Protein AF-A0A1E4EXD9-F1 (afdb_monomer_lite)

Radius of gyration: 17.89 Å; chains: 1; bounding box: 55×27×46 Å

Sequence (148 aa):
MTNDGYVQELGEGEYYPAELPQVDFDHAEVDPDNPGFASLLHALRGYRAGHFDGTVIEAYVVGLSPRLDAAFQQWEQVAGQPLQEMGLGEEQIAQLQGAFSATEALLQEMDVVLGLIERGLTEPDDAALDEAEQRLANVHEEIKGALG

Structure (mmCIF, N/CA/C/O backbone):
data_AF-A0A1E4EXD9-F1
#
_entry.id   AF-A0A1E4EXD9-F1
#
loop_
_atom_site.group_PDB
_atom_site.id
_atom_site.type_symbol
_atom_site.label_atom_id
_atom_site.label_alt_id
_atom_site.label_comp_id
_atom_site.label_asym_id
_atom_site.label_entity_id
_atom_site.label_seq_id
_atom_site.pdbx_PDB_ins_code
_atom_site.Cartn_x
_atom_site.Cartn_y
_atom_site.Cartn_z
_atom_site.occupancy
_atom_site.B_iso_or_equiv
_atom_site.auth_seq_id
_atom_site.auth_comp_id
_atom_site.auth_asym_id
_atom_site.auth_atom_id
_atom_site.pdbx_PDB_model_num
ATOM 1 N N . MET A 1 1 ? -29.467 8.264 -3.580 1.00 37.81 1 MET A N 1
ATOM 2 C CA . MET A 1 1 ? -28.467 7.387 -4.220 1.00 37.81 1 MET A CA 1
ATOM 3 C C . MET A 1 1 ? -27.130 7.743 -3.605 1.00 37.81 1 MET A C 1
ATOM 5 O O . MET A 1 1 ? -26.436 8.606 -4.117 1.00 37.81 1 MET A O 1
ATOM 9 N N . THR A 1 2 ? -26.843 7.161 -2.452 1.00 38.50 2 THR A N 1
ATOM 10 C CA . THR A 1 2 ? -25.551 7.233 -1.767 1.00 38.50 2 THR A CA 1
ATOM 11 C C . THR A 1 2 ? -25.245 5.787 -1.434 1.00 38.50 2 THR A C 1
ATOM 13 O O . THR A 1 2 ? -25.954 5.170 -0.646 1.00 38.50 2 THR A O 1
ATOM 16 N N . ASN A 1 3 ? -24.335 5.213 -2.213 1.00 40.84 3 ASN A N 1
ATOM 17 C CA . ASN A 1 3 ? -23.909 3.830 -2.104 1.00 40.84 3 ASN A CA 1
ATOM 18 C C . ASN A 1 3 ? -22.631 3.875 -1.260 1.00 40.84 3 ASN A C 1
ATOM 20 O O . ASN A 1 3 ? -21.537 3.973 -1.810 1.00 40.84 3 ASN A O 1
ATOM 24 N N . ASP A 1 4 ? -22.790 3.957 0.062 1.00 43.25 4 ASP A N 1
ATOM 25 C CA . ASP A 1 4 ? -21.670 3.855 0.996 1.00 43.25 4 ASP A CA 1
ATOM 26 C C . ASP A 1 4 ? -21.213 2.394 1.002 1.00 43.25 4 ASP A C 1
ATOM 28 O O . ASP A 1 4 ? -21.981 1.478 1.299 1.00 43.25 4 ASP A O 1
ATOM 32 N N . GLY A 1 5 ? -19.977 2.179 0.558 1.00 44.38 5 GLY A N 1
ATOM 33 C CA . GLY A 1 5 ? -19.440 0.908 0.070 1.00 44.38 5 GLY A CA 1
ATOM 34 C C . GLY A 1 5 ? -19.204 -0.203 1.095 1.00 44.38 5 GLY A C 1
ATOM 35 O O . GLY A 1 5 ? -18.227 -0.924 0.945 1.00 44.38 5 GLY A O 1
ATOM 36 N N . TYR A 1 6 ? -20.071 -0.388 2.092 1.00 48.44 6 TYR A N 1
ATOM 37 C CA . TYR A 1 6 ? -19.923 -1.472 3.077 1.00 48.44 6 TYR A CA 1
ATOM 38 C C . TYR A 1 6 ? -21.203 -2.266 3.371 1.00 48.44 6 TYR A C 1
ATOM 40 O O . TYR A 1 6 ? -21.185 -3.140 4.235 1.00 48.44 6 TYR A O 1
ATOM 48 N N . VAL A 1 7 ? -22.310 -2.025 2.656 1.00 41.09 7 VAL A N 1
ATOM 49 C CA . VAL A 1 7 ? -23.560 -2.773 2.872 1.00 41.09 7 VAL A CA 1
ATOM 50 C C . VAL A 1 7 ? -24.165 -3.221 1.546 1.00 41.09 7 VAL A C 1
ATOM 52 O O . VAL A 1 7 ? -24.602 -2.408 0.735 1.00 41.09 7 VAL A O 1
ATOM 55 N N . GLN A 1 8 ? -24.221 -4.536 1.334 1.00 41.31 8 GLN A N 1
ATOM 56 C CA . GLN A 1 8 ? -24.992 -5.132 0.250 1.00 41.31 8 GLN A CA 1
ATOM 57 C C . GLN A 1 8 ? -26.431 -5.337 0.754 1.00 41.31 8 GLN A C 1
ATOM 59 O O . GLN A 1 8 ? -26.703 -6.274 1.499 1.00 41.31 8 GLN A O 1
ATOM 64 N N . GLU A 1 9 ? -27.360 -4.444 0.392 1.00 39.62 9 GLU A N 1
ATOM 65 C CA . GLU A 1 9 ? -28.796 -4.675 0.608 1.00 39.62 9 GLU A CA 1
ATOM 66 C C . GLU A 1 9 ? -29.264 -5.806 -0.322 1.00 39.62 9 GLU A C 1
ATOM 68 O O . GLU A 1 9 ? -29.604 -5.591 -1.488 1.00 39.62 9 GLU A O 1
ATOM 73 N N . LEU A 1 10 ? -29.287 -7.032 0.192 1.00 48.28 10 LEU A N 1
ATOM 74 C CA . LEU A 1 10 ? -30.077 -8.118 -0.372 1.00 48.28 10 LEU A CA 1
ATOM 75 C C . LEU A 1 10 ? -31.288 -8.288 0.547 1.00 48.28 10 LEU A C 1
ATOM 77 O O . LEU A 1 10 ? -31.125 -8.631 1.706 1.00 48.28 10 LEU A O 1
ATOM 81 N N . GLY A 1 11 ? -32.462 -7.929 0.019 1.00 45.75 11 GLY A N 1
ATOM 82 C CA . GLY A 1 11 ? -33.805 -7.949 0.617 1.00 45.75 11 GLY A CA 1
ATOM 83 C C . GLY A 1 11 ? -34.032 -8.629 1.980 1.00 45.75 11 GLY A C 1
ATOM 84 O O . GLY A 1 11 ? -33.575 -9.733 2.230 1.00 45.75 11 GLY A O 1
ATOM 85 N N . GLU A 1 12 ? -34.909 -7.997 2.771 1.00 49.34 12 GLU A N 1
ATOM 86 C CA . GLU A 1 12 ? -35.481 -8.477 4.048 1.00 49.34 12 GLU A CA 1
ATOM 87 C C . GLU A 1 12 ? -34.646 -8.270 5.326 1.00 49.34 12 GLU A C 1
ATOM 89 O O . GLU A 1 12 ? -34.730 -9.053 6.260 1.00 49.34 12 GLU A O 1
ATOM 94 N N . GLY A 1 13 ? -33.942 -7.139 5.451 1.00 47.44 13 GLY A N 1
ATOM 95 C CA . GLY A 1 13 ? -33.587 -6.585 6.772 1.00 47.44 13 GLY A CA 1
ATOM 96 C C . GLY A 1 13 ? -32.586 -7.390 7.613 1.00 47.44 13 GLY A C 1
ATOM 97 O O . GLY A 1 13 ? -32.380 -7.057 8.780 1.00 47.44 13 GLY A O 1
ATOM 98 N N . GLU A 1 14 ? -31.945 -8.405 7.037 1.00 36.59 14 GLU A N 1
ATOM 99 C CA . GLU A 1 14 ? -30.833 -9.130 7.646 1.00 36.59 14 GLU A CA 1
ATOM 100 C C . GLU A 1 14 ? -29.509 -8.571 7.113 1.00 36.59 14 GLU A C 1
ATOM 102 O O . GLU A 1 14 ? -29.098 -8.817 5.980 1.00 36.59 14 GLU A O 1
ATOM 107 N N . TYR A 1 15 ? -28.837 -7.777 7.947 1.00 43.59 15 TYR A N 1
ATOM 108 C CA . TYR A 1 15 ? -27.474 -7.324 7.695 1.00 43.59 15 TYR A CA 1
ATOM 109 C C . TYR A 1 15 ? -26.522 -8.483 7.991 1.00 43.59 15 TYR A C 1
ATOM 111 O O . TYR A 1 15 ? -26.147 -8.712 9.142 1.00 43.59 15 TYR A O 1
ATOM 119 N N . TYR A 1 16 ? -26.146 -9.238 6.963 1.00 39.38 16 TYR A N 1
ATOM 120 C CA . TYR A 1 16 ? -25.027 -10.165 7.081 1.00 39.38 16 TYR A CA 1
ATOM 121 C C . TYR A 1 16 ? -23.721 -9.366 7.050 1.00 39.38 16 TYR A C 1
ATOM 123 O O . TYR A 1 16 ? -23.592 -8.466 6.213 1.00 39.38 16 TYR A O 1
ATOM 131 N N . PRO A 1 17 ? -22.748 -9.652 7.938 1.00 44.00 17 PRO A N 1
ATOM 132 C CA . PRO A 1 17 ? -21.408 -9.116 7.758 1.00 44.00 17 PRO A CA 1
ATOM 133 C C . PRO A 1 17 ? -20.937 -9.554 6.372 1.00 44.00 17 PRO A C 1
ATOM 135 O O . PRO A 1 17 ? -20.976 -10.744 6.061 1.00 44.00 17 PRO A O 1
ATOM 138 N N . ALA A 1 18 ? -20.565 -8.594 5.523 1.00 46.72 18 ALA A N 1
ATOM 139 C CA . ALA A 1 18 ? -19.967 -8.912 4.238 1.00 46.72 18 ALA A CA 1
ATOM 140 C C . ALA A 1 18 ? -18.772 -9.831 4.509 1.00 46.72 18 ALA A C 1
ATOM 142 O O . ALA A 1 18 ? -17.886 -9.471 5.290 1.00 46.72 18 ALA A O 1
ATOM 143 N N . GLU A 1 19 ? -18.776 -11.032 3.926 1.00 46.47 19 GLU A N 1
ATOM 144 C CA . GLU A 1 19 ? -17.587 -11.874 3.950 1.00 46.47 19 GLU A CA 1
ATOM 145 C C . GLU A 1 19 ? -16.458 -11.043 3.345 1.00 46.47 19 GLU A C 1
ATOM 147 O O . GLU A 1 19 ? -16.571 -10.559 2.213 1.00 46.47 19 GLU A O 1
ATOM 152 N N . LEU A 1 20 ? -15.402 -10.807 4.130 1.00 54.06 20 LEU A N 1
ATOM 153 C CA . LEU A 1 20 ? -14.214 -10.159 3.601 1.00 54.06 20 LEU A CA 1
ATOM 154 C C . LEU A 1 20 ? -13.757 -11.004 2.408 1.00 54.06 20 LEU A C 1
ATOM 156 O O . LEU A 1 20 ? -13.654 -12.228 2.551 1.00 54.06 20 LEU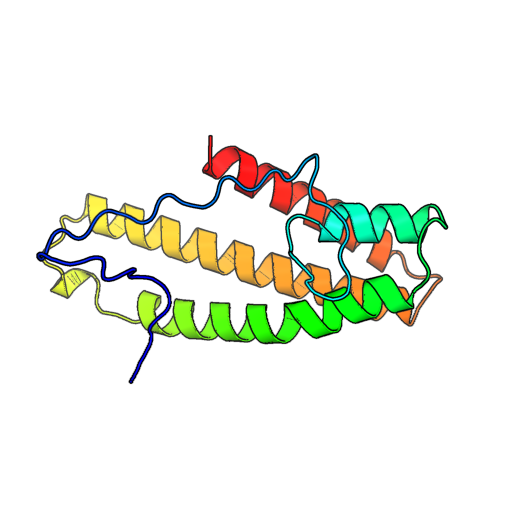 A O 1
ATOM 160 N N . PRO A 1 21 ? -13.534 -10.398 1.229 1.00 59.59 21 PRO A N 1
ATOM 161 C CA . PRO A 1 21 ? -13.081 -11.156 0.077 1.00 59.59 21 PRO A CA 1
ATOM 162 C C . PRO A 1 21 ? -11.824 -11.930 0.478 1.00 59.59 21 PRO A C 1
ATOM 164 O O . PRO A 1 21 ? -10.900 -11.356 1.054 1.00 59.59 21 PRO A O 1
ATOM 167 N N . GLN A 1 22 ? -11.797 -13.237 0.207 1.00 64.94 22 GLN A N 1
ATOM 168 C CA . GLN A 1 22 ? -10.572 -14.016 0.359 1.00 64.94 22 GLN A CA 1
ATOM 169 C C . GLN A 1 22 ? -9.578 -13.509 -0.682 1.00 64.94 22 GLN A C 1
ATOM 171 O O . GLN A 1 22 ? -9.680 -13.822 -1.868 1.00 64.94 22 GLN A O 1
ATOM 176 N N . VAL A 1 23 ? -8.661 -12.655 -0.239 1.00 74.44 23 VAL A N 1
ATOM 177 C CA . VAL A 1 23 ? -7.603 -12.109 -1.079 1.00 74.44 23 VAL A CA 1
ATOM 178 C C . VAL A 1 23 ? -6.431 -13.082 -1.044 1.00 74.44 23 VAL A C 1
ATOM 180 O O . VAL A 1 23 ? -5.746 -13.205 -0.032 1.00 74.44 23 VAL A O 1
ATOM 183 N N . ASP A 1 24 ? -6.201 -13.776 -2.155 1.00 83.81 24 ASP A N 1
ATOM 184 C CA . ASP A 1 24 ? -5.016 -14.614 -2.335 1.00 83.81 24 ASP A CA 1
ATOM 185 C C . ASP A 1 24 ? -3.823 -13.730 -2.721 1.00 83.81 24 ASP A C 1
ATOM 187 O O . ASP A 1 24 ? -3.620 -13.404 -3.890 1.00 83.81 24 ASP A O 1
ATOM 191 N N . PHE A 1 25 ? -3.043 -13.312 -1.723 1.00 84.12 25 PHE A N 1
ATOM 192 C CA . PHE A 1 25 ? -1.827 -12.521 -1.933 1.00 84.12 25 PHE A CA 1
ATOM 193 C C . PHE A 1 25 ? -0.721 -13.300 -2.655 1.00 84.12 25 PHE A C 1
ATOM 195 O O . PHE A 1 25 ? 0.148 -12.684 -3.268 1.00 84.12 25 PHE A O 1
ATOM 202 N N . ASP A 1 26 ? -0.739 -14.634 -2.626 1.00 85.31 26 ASP A N 1
ATOM 203 C CA . ASP A 1 26 ? 0.326 -15.452 -3.205 1.00 85.31 26 ASP A CA 1
ATOM 204 C C . ASP A 1 26 ? 0.105 -15.690 -4.711 1.00 85.31 26 ASP A C 1
ATOM 206 O O . ASP A 1 26 ? 1.078 -15.836 -5.453 1.00 85.31 26 ASP A O 1
ATOM 210 N N . HIS A 1 27 ? -1.151 -15.654 -5.176 1.00 85.38 27 HIS A N 1
ATOM 211 C CA . HIS A 1 27 ? -1.525 -15.868 -6.584 1.00 85.38 27 HIS A CA 1
ATOM 212 C C . HIS A 1 27 ? -2.295 -14.704 -7.226 1.00 85.38 27 HIS A C 1
ATOM 214 O O . HIS A 1 27 ? -2.904 -14.889 -8.282 1.00 85.38 27 HIS A O 1
ATOM 220 N N . ALA A 1 28 ? -2.288 -13.513 -6.621 1.00 88.06 28 ALA A N 1
ATOM 221 C CA . ALA A 1 28 ? -2.953 -12.346 -7.193 1.00 88.06 28 ALA A CA 1
ATOM 222 C C . ALA A 1 28 ? -2.409 -12.028 -8.601 1.00 88.06 28 ALA A C 1
ATOM 224 O O . ALA A 1 28 ? -1.232 -11.704 -8.771 1.00 88.06 28 ALA A O 1
ATOM 225 N N . GLU A 1 29 ? -3.282 -12.109 -9.607 1.00 91.19 29 GLU A N 1
ATOM 226 C CA . GLU A 1 29 ? -2.939 -11.836 -11.003 1.00 91.19 29 GLU A CA 1
ATOM 227 C C . GLU A 1 29 ? -2.573 -10.360 -11.204 1.00 91.19 29 GLU A C 1
ATOM 229 O O . GLU A 1 29 ? -3.194 -9.465 -10.629 1.00 91.19 29 GLU A O 1
ATOM 234 N N . VAL A 1 30 ? -1.546 -10.108 -12.021 1.00 93.94 30 VAL A N 1
ATOM 235 C CA . VAL A 1 30 ? -1.137 -8.748 -12.384 1.00 93.94 30 VAL A CA 1
ATOM 236 C C . VAL A 1 30 ? -2.063 -8.227 -13.477 1.00 93.94 30 VAL A C 1
ATOM 238 O O . VAL A 1 30 ? -1.991 -8.685 -14.616 1.00 93.94 30 VAL A O 1
ATOM 241 N N . ASP A 1 31 ? -2.896 -7.250 -13.128 1.00 94.25 31 ASP A N 1
ATOM 242 C CA . ASP A 1 31 ? -3.847 -6.596 -14.027 1.00 94.25 31 ASP A CA 1
ATOM 243 C C . ASP A 1 31 ? -3.672 -5.064 -13.948 1.00 94.25 31 ASP A C 1
ATOM 245 O O . ASP A 1 31 ? -4.156 -4.431 -13.004 1.00 94.25 31 ASP A O 1
ATOM 249 N N . PRO A 1 32 ? -2.971 -4.444 -14.918 1.00 92.12 32 PRO A N 1
ATOM 250 C CA . PRO A 1 32 ? -2.776 -2.994 -14.961 1.00 92.12 32 PRO A CA 1
ATOM 251 C C . PRO A 1 32 ? -4.076 -2.199 -15.155 1.00 92.12 32 PRO A C 1
ATOM 253 O O . PRO A 1 32 ? -4.128 -1.031 -14.771 1.00 92.12 32 PRO A O 1
ATOM 256 N N . ASP A 1 33 ? -5.119 -2.805 -15.736 1.00 92.94 33 ASP A N 1
ATOM 257 C CA . ASP A 1 33 ? -6.419 -2.155 -15.944 1.00 92.94 33 ASP A CA 1
ATOM 258 C C . ASP A 1 33 ? -7.277 -2.192 -14.666 1.00 92.94 33 ASP A C 1
ATOM 260 O O . ASP A 1 33 ? -8.189 -1.376 -14.485 1.00 92.94 33 ASP A O 1
ATOM 264 N N . ASN A 1 34 ? -6.964 -3.106 -13.744 1.00 90.94 34 ASN A N 1
ATOM 265 C CA . ASN A 1 34 ? -7.583 -3.197 -12.428 1.00 90.94 34 ASN A CA 1
ATOM 266 C C . ASN A 1 34 ? -6.546 -3.429 -11.312 1.00 90.94 34 ASN A C 1
ATOM 268 O O . ASN A 1 34 ? -6.522 -4.492 -10.682 1.00 90.94 34 ASN A O 1
ATOM 272 N N . PRO A 1 35 ? -5.715 -2.420 -11.004 1.00 91.81 35 PRO A N 1
ATOM 273 C CA . PRO A 1 35 ? -4.620 -2.595 -10.068 1.00 91.81 35 PRO A CA 1
ATOM 274 C C . PRO A 1 35 ? -5.134 -2.800 -8.642 1.00 91.81 35 PRO A C 1
ATOM 276 O O . PRO A 1 35 ? -6.002 -2.073 -8.146 1.00 91.81 35 PRO A O 1
ATOM 279 N N . GLY A 1 36 ? -4.569 -3.797 -7.964 1.00 91.50 36 GLY A N 1
ATOM 280 C CA . GLY A 1 36 ? -4.882 -4.132 -6.577 1.00 91.50 36 GLY A CA 1
ATOM 281 C C . GLY A 1 36 ? -3.622 -4.312 -5.736 1.00 91.50 36 GLY A C 1
ATOM 282 O O . GLY A 1 36 ? -2.645 -4.898 -6.207 1.00 91.50 36 GLY A O 1
ATOM 283 N N . PHE A 1 37 ? -3.664 -3.885 -4.469 1.00 90.25 37 PHE A N 1
ATOM 284 C CA . PHE A 1 37 ? -2.540 -4.023 -3.527 1.00 90.25 37 PHE A CA 1
ATOM 285 C C . PHE A 1 37 ? -2.034 -5.465 -3.384 1.00 90.25 37 PHE A C 1
ATOM 287 O O . PHE A 1 37 ? -0.834 -5.669 -3.221 1.00 90.25 37 PHE A O 1
ATOM 294 N N . ALA A 1 38 ? -2.916 -6.461 -3.508 1.00 90.94 38 ALA A N 1
ATOM 295 C CA . ALA A 1 38 ? -2.539 -7.875 -3.474 1.00 90.94 38 ALA A CA 1
ATOM 296 C C . ALA A 1 38 ? -1.620 -8.278 -4.638 1.00 90.94 38 ALA A C 1
ATOM 298 O O . ALA A 1 38 ? -0.652 -9.006 -4.456 1.00 90.94 38 ALA A O 1
ATOM 299 N N . SER A 1 39 ? -1.887 -7.751 -5.832 1.00 94.44 39 SER A N 1
ATOM 300 C CA . SER A 1 39 ? -1.094 -8.015 -7.040 1.00 94.44 39 SER A CA 1
ATOM 301 C C . SER A 1 39 ? 0.121 -7.095 -7.204 1.00 94.44 39 SER A C 1
ATOM 303 O O . SER A 1 39 ? 1.019 -7.405 -7.983 1.00 94.44 39 SER A O 1
ATOM 305 N N . LEU A 1 40 ? 0.191 -5.983 -6.459 1.00 95.50 40 LEU A N 1
ATOM 306 C CA . LEU A 1 40 ? 1.252 -4.977 -6.600 1.00 95.50 40 LEU A CA 1
ATOM 307 C C . LEU A 1 40 ? 2.653 -5.561 -6.357 1.00 95.50 40 LEU A C 1
ATOM 309 O O . LEU A 1 40 ? 3.593 -5.206 -7.063 1.00 95.50 40 LEU A O 1
ATOM 313 N N . LEU A 1 41 ? 2.796 -6.490 -5.406 1.00 95.44 41 LEU A N 1
ATOM 314 C CA . LEU A 1 41 ? 4.087 -7.126 -5.120 1.00 95.44 41 LEU A CA 1
ATOM 315 C C . LEU A 1 41 ? 4.562 -7.990 -6.292 1.00 95.44 41 LEU A C 1
ATOM 317 O O . LEU A 1 41 ? 5.743 -7.970 -6.642 1.00 95.44 41 LEU A O 1
ATOM 321 N N . HIS A 1 42 ? 3.639 -8.715 -6.926 1.00 95.25 42 HIS A N 1
ATOM 322 C CA . HIS A 1 42 ? 3.926 -9.512 -8.119 1.00 95.25 42 HIS A CA 1
ATOM 323 C C . HIS A 1 42 ? 4.262 -8.627 -9.313 1.00 95.25 42 HIS A C 1
ATOM 325 O O . HIS A 1 42 ? 5.220 -8.915 -10.029 1.00 95.25 42 HIS A O 1
ATOM 331 N N . ALA A 1 43 ? 3.534 -7.520 -9.488 1.00 95.56 43 ALA A N 1
ATOM 332 C CA . ALA A 1 43 ? 3.824 -6.530 -10.517 1.00 95.56 43 ALA A CA 1
ATOM 333 C C . ALA A 1 43 ? 5.241 -5.965 -10.335 1.00 95.56 43 ALA A C 1
ATOM 335 O O . ALA A 1 43 ? 6.054 -6.041 -11.257 1.00 95.56 43 ALA A O 1
ATOM 336 N N . LEU A 1 44 ? 5.577 -5.494 -9.129 1.00 95.00 44 LEU A N 1
ATOM 337 C CA . LEU A 1 44 ? 6.886 -4.923 -8.809 1.00 95.00 44 LEU A CA 1
ATOM 338 C C . LEU A 1 44 ? 8.022 -5.927 -9.046 1.00 95.00 44 LEU A C 1
ATOM 340 O O . LEU A 1 44 ? 8.978 -5.621 -9.757 1.00 95.00 44 LEU A O 1
ATOM 344 N N . ARG A 1 45 ? 7.898 -7.156 -8.533 1.00 95.12 45 ARG A N 1
ATOM 345 C CA . ARG A 1 45 ? 8.880 -8.227 -8.775 1.00 95.12 45 ARG A CA 1
ATOM 346 C C . ARG A 1 45 ? 9.015 -8.567 -10.255 1.00 95.12 45 ARG A C 1
ATOM 348 O O . ARG A 1 45 ? 10.128 -8.755 -10.743 1.00 95.12 45 ARG A O 1
ATOM 355 N N . GLY A 1 46 ? 7.898 -8.620 -10.977 1.00 94.69 46 GLY A N 1
ATOM 356 C CA . GLY A 1 46 ? 7.878 -8.876 -12.412 1.00 94.69 46 GLY A CA 1
ATOM 357 C C . GLY A 1 46 ? 8.580 -7.781 -13.213 1.00 94.69 46 GLY A C 1
ATOM 358 O O . GLY A 1 46 ? 9.388 -8.095 -14.084 1.00 94.69 46 GLY A O 1
ATOM 359 N N . TYR A 1 47 ? 8.356 -6.508 -12.880 1.00 94.06 47 TYR A N 1
ATOM 360 C CA . TYR A 1 47 ? 9.075 -5.381 -13.478 1.00 94.06 47 TYR A CA 1
ATOM 361 C C . TYR A 1 47 ? 10.585 -5.497 -13.249 1.00 94.06 47 TYR A C 1
ATOM 363 O O . TYR A 1 47 ? 11.372 -5.446 -14.194 1.00 94.06 47 TYR A O 1
ATOM 371 N N . ARG A 1 48 ? 10.999 -5.769 -12.009 1.00 91.12 48 ARG A N 1
ATOM 372 C CA . ARG A 1 48 ? 12.416 -5.923 -11.653 1.00 91.12 48 ARG A CA 1
ATOM 373 C C . ARG A 1 48 ? 13.095 -7.112 -12.332 1.00 91.12 48 ARG A C 1
ATOM 375 O O . ARG A 1 48 ? 14.278 -7.042 -12.657 1.00 91.12 48 ARG A O 1
ATOM 382 N N . ALA A 1 49 ? 12.355 -8.191 -12.567 1.00 93.94 49 ALA A N 1
ATOM 383 C CA . ALA A 1 49 ? 12.821 -9.353 -13.317 1.00 93.94 49 ALA A CA 1
ATOM 384 C C . ALA A 1 49 ? 12.803 -9.144 -14.848 1.00 93.94 49 ALA A C 1
ATOM 386 O O . ALA A 1 49 ? 13.238 -10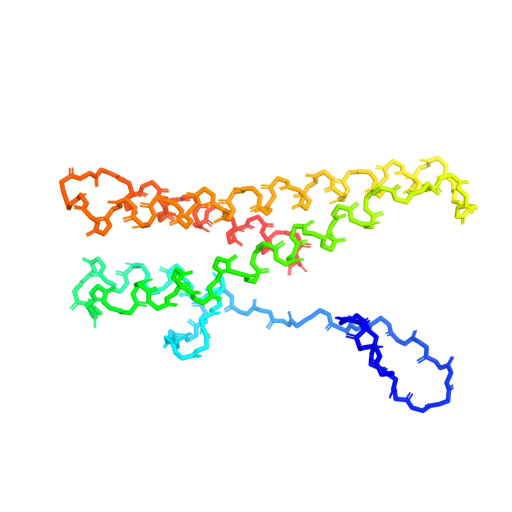.025 -15.591 1.00 93.94 49 ALA A O 1
ATOM 387 N N . GLY A 1 50 ? 12.314 -7.995 -15.333 1.00 93.25 50 GLY A N 1
ATOM 388 C CA . GLY A 1 50 ? 12.194 -7.680 -16.758 1.00 93.25 50 GLY A CA 1
ATOM 389 C C . GLY A 1 50 ? 11.026 -8.382 -17.459 1.00 93.25 50 GLY A C 1
ATOM 390 O O . GLY A 1 50 ? 11.036 -8.511 -18.682 1.00 93.25 50 GLY A O 1
ATOM 391 N N . HIS A 1 51 ? 10.039 -8.870 -16.704 1.00 94.75 51 HIS A N 1
ATOM 392 C CA . HIS A 1 51 ? 8.808 -9.464 -17.236 1.00 94.75 51 HIS A CA 1
ATOM 393 C C . HIS A 1 51 ? 7.758 -8.416 -17.613 1.00 94.75 51 HIS A C 1
ATOM 395 O O . HIS A 1 51 ? 6.949 -8.665 -18.505 1.00 94.75 51 HIS A O 1
ATOM 401 N N . PHE A 1 52 ? 7.801 -7.251 -16.966 1.00 92.88 52 PHE A N 1
ATOM 402 C CA . PHE A 1 52 ? 6.942 -6.104 -17.247 1.00 92.88 52 PHE A CA 1
ATOM 403 C C . PHE A 1 52 ? 7.791 -4.868 -17.526 1.00 92.88 52 PHE A C 1
ATOM 405 O O . PHE A 1 52 ? 8.926 -4.771 -17.058 1.00 92.88 52 PHE A O 1
ATOM 412 N N . ASP A 1 53 ? 7.243 -3.924 -18.285 1.00 92.19 53 ASP A N 1
ATOM 413 C CA . ASP A 1 53 ? 7.845 -2.602 -18.436 1.00 92.19 53 ASP A CA 1
ATOM 414 C C . ASP A 1 53 ? 7.365 -1.643 -17.331 1.00 92.19 53 ASP A C 1
ATOM 416 O O . ASP A 1 53 ? 6.505 -1.979 -16.512 1.00 92.19 53 ASP A O 1
ATOM 420 N N . GLY A 1 54 ? 7.947 -0.442 -17.293 1.00 90.69 54 GLY A N 1
ATOM 421 C CA . GLY A 1 54 ? 7.596 0.570 -16.296 1.00 90.69 54 GLY A CA 1
ATOM 422 C C . GLY A 1 54 ? 6.137 1.025 -16.374 1.00 90.69 54 GLY A C 1
ATOM 423 O O . GLY A 1 54 ? 5.576 1.394 -15.348 1.00 90.69 54 GLY A O 1
ATOM 424 N N . THR A 1 55 ? 5.484 0.918 -17.539 1.00 95.12 55 THR A N 1
ATOM 425 C CA . THR A 1 55 ? 4.098 1.385 -17.722 1.00 95.12 55 THR A CA 1
ATOM 426 C C . THR A 1 55 ? 3.100 0.551 -16.926 1.00 95.12 55 THR A C 1
ATOM 428 O O . THR A 1 55 ? 2.095 1.078 -16.454 1.00 95.12 55 THR A O 1
ATOM 431 N N . VAL A 1 56 ? 3.407 -0.732 -16.697 1.00 95.69 56 VAL A N 1
ATOM 432 C CA . VAL A 1 56 ? 2.629 -1.586 -15.793 1.00 95.69 56 VAL A CA 1
ATOM 433 C C . VAL A 1 56 ? 2.667 -1.023 -14.376 1.00 95.69 56 VAL A C 1
ATOM 435 O O . VAL A 1 56 ? 1.625 -0.847 -13.758 1.00 95.69 56 VAL A O 1
ATOM 438 N N . ILE A 1 57 ? 3.849 -0.689 -13.861 1.00 95.31 57 ILE A N 1
ATOM 439 C CA . ILE A 1 57 ? 3.993 -0.171 -12.495 1.00 95.31 57 ILE A CA 1
ATOM 440 C C . ILE A 1 57 ? 3.395 1.232 -12.363 1.00 95.31 57 ILE A C 1
ATOM 442 O O . ILE A 1 57 ? 2.726 1.521 -11.372 1.00 95.31 57 ILE A O 1
ATOM 446 N N . GLU A 1 58 ? 3.557 2.077 -13.380 1.00 95.75 58 GLU A N 1
ATOM 447 C CA . GLU A 1 58 ? 2.896 3.384 -13.451 1.00 95.75 58 GLU A CA 1
ATOM 448 C C . GLU A 1 58 ? 1.369 3.249 -13.375 1.00 95.75 58 GLU A C 1
ATOM 450 O O . GLU A 1 58 ? 0.730 3.980 -12.620 1.00 95.75 58 GLU A O 1
ATOM 455 N N . ALA A 1 59 ? 0.774 2.289 -14.093 1.00 96.31 59 ALA A N 1
ATOM 456 C CA . ALA A 1 59 ? -0.667 2.039 -14.035 1.00 96.31 59 ALA A CA 1
ATOM 457 C C . ALA A 1 59 ? -1.125 1.639 -12.624 1.00 96.31 59 ALA A C 1
ATOM 459 O O . ALA A 1 59 ? -2.170 2.096 -12.155 1.00 96.31 59 ALA A O 1
ATOM 460 N N . TYR A 1 60 ? -0.315 0.848 -11.915 1.00 96.44 60 TYR A N 1
ATOM 461 C CA . TYR A 1 60 ? -0.579 0.487 -10.525 1.00 96.44 60 TYR A CA 1
ATOM 462 C C . TYR A 1 60 ? -0.578 1.691 -9.594 1.00 96.44 60 TYR A C 1
ATOM 464 O O . TYR A 1 60 ? -1.518 1.853 -8.820 1.00 96.44 60 TYR A O 1
ATOM 472 N N . VAL A 1 61 ? 0.437 2.547 -9.688 1.00 95.69 61 VAL A N 1
ATOM 473 C CA . VAL A 1 61 ? 0.497 3.792 -8.918 1.00 95.69 61 VAL A CA 1
ATOM 474 C C . VAL A 1 61 ? -0.730 4.655 -9.220 1.00 95.69 61 VAL A C 1
ATOM 476 O O . VAL A 1 61 ? -1.504 4.974 -8.321 1.00 95.69 61 VAL A O 1
ATOM 479 N N . VAL A 1 62 ? -0.978 4.955 -10.497 1.00 96.31 62 VAL A N 1
ATOM 480 C CA . VAL A 1 62 ? -2.089 5.816 -10.934 1.00 96.31 62 VAL A CA 1
ATOM 481 C C . VAL A 1 62 ? -3.447 5.280 -10.480 1.00 96.31 62 VAL A C 1
ATOM 483 O O . VAL A 1 62 ? -4.329 6.059 -10.116 1.00 96.31 62 VAL A O 1
ATOM 486 N N . GLY A 1 63 ? -3.641 3.962 -10.506 1.00 93.56 63 GLY A N 1
ATOM 487 C CA . GLY A 1 63 ? -4.904 3.348 -10.113 1.00 93.56 63 GLY A CA 1
ATOM 488 C C . GLY A 1 63 ? -5.084 3.177 -8.603 1.00 93.56 63 GLY A C 1
ATOM 489 O O . GLY A 1 63 ? -6.227 3.196 -8.141 1.00 93.56 63 GLY A O 1
ATOM 490 N N . LEU A 1 64 ? -4.001 3.017 -7.833 1.00 95.12 64 LEU A N 1
ATOM 491 C CA . LEU A 1 64 ? -4.063 2.789 -6.385 1.00 95.12 64 LEU A CA 1
ATOM 492 C C . LEU A 1 64 ? -4.049 4.081 -5.570 1.00 95.12 64 LEU A C 1
ATOM 494 O O . LEU A 1 64 ? -4.817 4.156 -4.613 1.00 95.12 64 LEU A O 1
ATOM 498 N N . SER A 1 65 ? -3.277 5.101 -5.956 1.00 94.50 65 SER A N 1
ATOM 499 C CA . SER A 1 65 ? -3.190 6.367 -5.210 1.00 94.50 65 SER A CA 1
ATOM 500 C C . SER A 1 65 ? -4.563 6.995 -4.899 1.00 94.50 65 SER A C 1
ATOM 502 O O . SER A 1 65 ? -4.874 7.179 -3.723 1.00 94.50 65 SER A O 1
ATOM 504 N N . PRO A 1 66 ? -5.479 7.219 -5.869 1.00 93.75 66 PRO A N 1
ATOM 505 C CA . PRO A 1 66 ? -6.788 7.806 -5.560 1.00 93.75 66 PRO A CA 1
ATOM 506 C C . PRO A 1 66 ? -7.694 6.881 -4.731 1.00 93.75 66 PRO A C 1
ATOM 508 O O . PRO A 1 66 ? -8.586 7.352 -4.025 1.00 93.75 66 PRO A O 1
ATOM 511 N N . ARG A 1 67 ? -7.502 5.557 -4.821 1.00 92.81 67 ARG A N 1
ATOM 512 C CA . ARG A 1 67 ? -8.245 4.587 -4.000 1.00 92.81 67 ARG A CA 1
ATOM 513 C C . ARG A 1 67 ? -7.760 4.632 -2.553 1.00 92.81 67 ARG A C 1
ATOM 515 O O . ARG A 1 67 ? -8.581 4.530 -1.646 1.00 92.81 6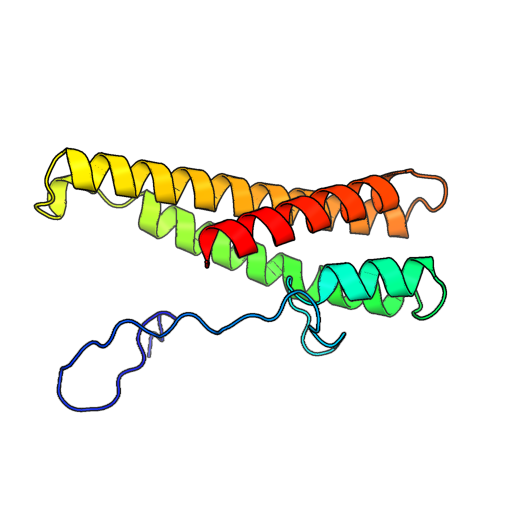7 ARG A O 1
ATOM 522 N N . LEU A 1 68 ? -6.456 4.813 -2.351 1.00 94.12 68 LEU A N 1
ATOM 523 C CA . LEU A 1 68 ? -5.853 4.962 -1.036 1.00 94.12 68 LEU A CA 1
ATOM 524 C C . LEU A 1 68 ? -6.279 6.276 -0.373 1.00 94.12 68 LEU A C 1
ATOM 526 O O . LEU A 1 68 ? -6.721 6.252 0.772 1.00 94.12 68 LEU A O 1
ATOM 530 N N . ASP A 1 69 ? -6.277 7.384 -1.116 1.00 92.56 69 ASP A N 1
ATOM 531 C CA . ASP A 1 69 ? -6.808 8.670 -0.644 1.00 92.56 69 ASP A CA 1
ATOM 532 C C . ASP A 1 69 ? -8.270 8.547 -0.187 1.00 92.56 69 ASP A C 1
ATOM 534 O O . ASP A 1 69 ? -8.656 9.033 0.879 1.00 92.56 69 ASP A O 1
ATOM 538 N N . ALA A 1 70 ? -9.101 7.861 -0.978 1.00 92.25 70 ALA A N 1
ATOM 539 C CA . ALA A 1 70 ? -10.494 7.615 -0.620 1.00 92.25 70 ALA A CA 1
ATOM 540 C C . ALA A 1 70 ? -10.624 6.733 0.635 1.00 92.25 70 ALA A C 1
ATOM 542 O O . ALA A 1 70 ? -11.491 6.990 1.472 1.00 92.25 70 ALA A O 1
ATOM 543 N N . ALA A 1 71 ? -9.765 5.720 0.789 1.00 89.75 71 ALA A N 1
ATOM 544 C CA . ALA A 1 71 ? -9.731 4.869 1.975 1.00 89.75 71 ALA A CA 1
ATOM 545 C C . ALA A 1 71 ? -9.319 5.655 3.231 1.00 89.75 71 ALA A C 1
ATOM 547 O O . ALA A 1 71 ? -9.961 5.504 4.269 1.00 89.75 71 ALA A O 1
ATOM 548 N N . PHE A 1 72 ? -8.333 6.552 3.130 1.00 91.69 72 PHE A N 1
ATOM 549 C CA . PHE A 1 72 ? -7.966 7.473 4.208 1.00 91.69 72 PHE A CA 1
ATOM 550 C C . PHE A 1 72 ? -9.130 8.367 4.621 1.00 91.69 72 PHE A C 1
ATOM 552 O O . PHE A 1 72 ? -9.455 8.439 5.801 1.00 91.69 72 PHE A O 1
ATOM 559 N N . GLN A 1 73 ? -9.809 8.998 3.662 1.00 91.12 73 GLN A N 1
ATOM 560 C CA . GLN A 1 73 ? -10.954 9.861 3.961 1.00 91.12 73 GLN A CA 1
ATOM 561 C C . GLN A 1 73 ? -12.096 9.099 4.641 1.00 91.12 73 GLN A C 1
ATOM 563 O O . GLN A 1 73 ? -12.728 9.619 5.561 1.00 91.12 73 GLN A O 1
ATOM 568 N N . GLN A 1 74 ? -12.372 7.869 4.202 1.00 88.94 74 GLN A N 1
ATOM 569 C CA . GLN A 1 74 ? -13.362 7.008 4.850 1.00 88.94 74 GLN A CA 1
ATOM 570 C C . GLN A 1 74 ? -12.927 6.633 6.267 1.00 88.94 74 GLN A C 1
ATOM 572 O O . GLN A 1 74 ? -13.728 6.719 7.196 1.00 88.94 74 GLN A O 1
ATOM 577 N N . TRP A 1 75 ? -11.662 6.257 6.446 1.00 89.81 75 TRP A N 1
ATOM 578 C CA . TRP A 1 75 ? -11.112 5.934 7.755 1.00 89.81 75 TRP A CA 1
ATOM 579 C C . TRP A 1 75 ? -11.194 7.131 8.711 1.00 89.81 75 TRP A C 1
ATOM 581 O O . TRP A 1 75 ? -11.711 6.970 9.811 1.00 89.81 75 TRP A O 1
ATOM 591 N N . GLU A 1 76 ? -10.802 8.337 8.289 1.00 88.94 76 GLU A N 1
ATOM 592 C CA . GLU A 1 76 ? -10.881 9.557 9.109 1.00 88.94 76 GLU A CA 1
ATOM 593 C C . GLU A 1 76 ? -12.320 9.861 9.544 1.00 88.94 76 GLU A C 1
ATOM 595 O O . GLU A 1 76 ? -12.575 10.209 10.701 1.00 88.94 76 GLU A O 1
ATOM 600 N N . GLN A 1 77 ? -13.283 9.696 8.631 1.00 87.69 77 GLN A N 1
ATOM 601 C CA . GLN A 1 77 ? -14.700 9.897 8.930 1.00 87.69 77 GLN A CA 1
ATOM 602 C C . GLN A 1 77 ? -15.223 8.914 9.973 1.00 87.69 77 GLN A C 1
ATOM 604 O O . GLN A 1 77 ? -16.052 9.305 10.793 1.00 87.69 77 GLN A O 1
ATOM 609 N N . VAL A 1 78 ? -14.774 7.657 9.938 1.00 85.38 78 VAL A N 1
ATOM 610 C CA . VAL A 1 78 ? -15.204 6.612 10.878 1.00 85.38 78 VAL A CA 1
ATOM 611 C C . VAL A 1 78 ? -14.465 6.739 12.212 1.00 85.38 78 VAL A C 1
ATOM 613 O O . VAL A 1 78 ? -15.099 6.719 13.265 1.00 85.38 78 VAL A O 1
ATOM 616 N N . ALA A 1 79 ? -13.146 6.931 12.189 1.00 84.62 79 ALA A N 1
ATOM 617 C CA . ALA A 1 79 ? -12.307 7.073 13.378 1.00 84.62 79 ALA A CA 1
ATOM 618 C C . ALA A 1 79 ? -12.622 8.350 14.178 1.00 84.62 79 ALA A C 1
ATOM 620 O O . ALA A 1 79 ? -12.457 8.377 15.397 1.00 84.62 79 ALA A O 1
ATOM 621 N N . GLY A 1 80 ? -13.111 9.401 13.510 1.00 80.31 80 GLY A N 1
ATOM 622 C CA . GLY A 1 80 ? -13.565 10.638 14.145 1.00 80.31 80 GLY A CA 1
ATOM 623 C C . GLY A 1 80 ? -14.931 10.544 14.836 1.00 80.31 80 GLY A C 1
ATOM 624 O O . GLY A 1 80 ? -15.324 11.494 15.517 1.00 80.31 80 GLY A O 1
ATOM 625 N N . GLN A 1 81 ? -15.671 9.439 14.680 1.00 81.56 81 GLN A N 1
ATOM 626 C CA . GLN A 1 81 ? -16.964 9.277 15.344 1.00 81.56 81 GLN A CA 1
ATOM 627 C C . GLN A 1 81 ? -16.773 8.977 16.836 1.00 81.56 81 GLN A C 1
ATOM 629 O O . GLN A 1 81 ? -15.913 8.176 17.212 1.00 81.56 81 GLN A O 1
ATOM 634 N N . PRO A 1 82 ? -17.577 9.592 17.719 1.00 74.88 82 PRO A N 1
ATOM 635 C CA . PRO A 1 82 ? -17.474 9.361 19.152 1.00 74.88 82 PRO A CA 1
ATOM 636 C C . PRO A 1 82 ? -17.874 7.919 19.505 1.00 74.88 82 PRO A C 1
ATOM 638 O O . PRO A 1 82 ? -19.049 7.592 19.662 1.00 74.88 82 PRO A O 1
ATOM 641 N N . LEU A 1 83 ? -16.876 7.049 19.692 1.00 74.19 83 LEU A N 1
ATOM 642 C CA . LEU A 1 83 ? -17.073 5.635 20.051 1.00 74.19 83 LEU A CA 1
ATOM 643 C C . LEU A 1 83 ? -17.820 5.460 21.381 1.00 74.19 83 LEU A C 1
ATOM 645 O O . LEU A 1 83 ? -18.523 4.470 21.580 1.00 74.19 83 LEU A O 1
ATOM 649 N N . GLN A 1 84 ? -17.707 6.435 22.290 1.00 68.19 84 GLN A N 1
ATOM 650 C CA . GLN A 1 84 ? -18.414 6.422 23.572 1.00 68.19 84 GLN A CA 1
ATOM 651 C C . GLN A 1 84 ? -19.936 6.576 23.416 1.00 68.19 84 GLN A C 1
ATOM 653 O O . GLN A 1 84 ? -20.682 6.185 24.312 1.00 68.19 84 GLN A O 1
ATOM 658 N N . GLU A 1 85 ? -20.414 7.106 22.289 1.00 75.12 85 GLU A N 1
ATOM 659 C CA . GLU A 1 85 ? -21.846 7.278 22.011 1.00 75.12 85 GLU A CA 1
ATOM 660 C C . GLU A 1 85 ? -22.495 6.000 21.452 1.00 75.12 85 GLU A C 1
ATOM 662 O O . GLU A 1 85 ? -23.719 5.911 21.365 1.00 75.12 85 GLU A O 1
ATOM 667 N N . MET A 1 86 ? -21.694 4.972 21.150 1.00 72.06 86 MET A N 1
ATOM 668 C CA . MET A 1 86 ? -22.153 3.694 20.594 1.00 72.06 86 MET A CA 1
ATOM 669 C C . MET A 1 86 ? -22.620 2.686 21.660 1.00 72.06 86 MET A C 1
ATOM 671 O O . MET A 1 86 ? -23.012 1.570 21.324 1.00 72.06 86 MET A O 1
ATOM 675 N N . GLY A 1 87 ? -22.580 3.049 22.950 1.00 77.44 87 GLY A N 1
ATOM 676 C CA . GLY A 1 87 ? -23.008 2.173 24.051 1.00 77.44 87 GLY A CA 1
ATOM 677 C C . GLY A 1 87 ? -22.113 0.945 24.272 1.00 77.44 87 GLY A C 1
ATOM 678 O O . GLY A 1 87 ? -22.559 -0.041 24.858 1.00 77.44 87 GLY A O 1
ATOM 679 N N . LEU A 1 88 ? -20.869 0.995 23.793 1.00 82.44 88 LEU A N 1
ATOM 680 C CA . LEU A 1 88 ? -19.884 -0.082 23.889 1.00 82.44 88 LEU A CA 1
ATOM 681 C C . LEU A 1 88 ? -19.201 -0.109 25.265 1.00 82.44 88 LEU A C 1
ATOM 683 O O . LEU A 1 88 ? -19.056 0.919 25.928 1.00 82.44 88 LEU A O 1
ATOM 687 N N . GLY A 1 89 ? -18.756 -1.293 25.688 1.00 86.75 89 GLY A N 1
ATOM 688 C CA . GLY A 1 89 ? -17.944 -1.441 26.902 1.00 86.75 89 GLY A CA 1
ATOM 689 C C . GLY A 1 89 ? -16.514 -0.913 26.722 1.00 86.75 89 GLY A C 1
ATOM 690 O O . GLY A 1 89 ? -16.015 -0.842 25.601 1.00 86.75 89 GLY A O 1
ATOM 691 N N . GLU A 1 90 ? -15.817 -0.599 27.821 1.00 85.62 90 GLU A N 1
ATOM 692 C CA . GLU A 1 90 ? -14.435 -0.077 27.786 1.00 85.62 90 GLU A CA 1
ATOM 693 C C . GLU A 1 90 ? -13.465 -0.987 27.010 1.00 85.62 90 GLU A C 1
ATOM 695 O O . GLU A 1 90 ? -12.666 -0.501 26.215 1.00 85.62 90 GLU A O 1
ATOM 700 N N . GLU A 1 91 ? -13.572 -2.310 27.175 1.00 86.44 91 GLU A N 1
ATOM 701 C CA . GLU A 1 91 ? -12.739 -3.279 26.445 1.00 86.44 91 GLU A CA 1
ATOM 702 C C . GLU A 1 91 ? -13.007 -3.267 24.933 1.00 86.44 91 GLU A C 1
ATOM 704 O O . GLU A 1 91 ? -12.075 -3.369 24.139 1.00 86.44 91 GLU A O 1
ATOM 709 N N . GLN A 1 92 ? -14.267 -3.099 24.522 1.00 84.31 92 GLN A N 1
ATOM 710 C CA . GLN A 1 92 ? -14.650 -3.029 23.108 1.00 84.31 92 GLN A CA 1
ATOM 711 C C . GLN A 1 92 ? -14.163 -1.722 22.479 1.00 84.31 92 GLN A C 1
ATOM 713 O O . GLN A 1 92 ? -13.668 -1.725 21.356 1.00 84.31 92 GLN A O 1
ATOM 718 N N . ILE A 1 93 ? -14.235 -0.616 23.225 1.00 85.25 93 ILE A N 1
ATOM 719 C CA . ILE A 1 93 ? -13.681 0.674 22.800 1.00 85.25 93 ILE A CA 1
ATOM 720 C C . ILE A 1 93 ? -12.162 0.564 22.622 1.00 85.25 93 ILE A C 1
ATOM 722 O O . ILE A 1 93 ? -11.644 1.003 21.599 1.00 85.25 93 ILE A O 1
ATOM 726 N N . ALA A 1 94 ? -11.452 -0.059 23.567 1.00 86.00 94 ALA A N 1
ATOM 727 C CA . ALA A 1 94 ? -10.007 -0.256 23.467 1.00 86.00 94 ALA A CA 1
ATOM 728 C C . ALA A 1 94 ? -9.619 -1.132 22.261 1.00 86.00 94 ALA A C 1
ATOM 730 O O . ALA A 1 94 ? -8.664 -0.818 21.551 1.00 86.00 94 ALA A O 1
ATOM 731 N N . GLN A 1 95 ? -10.378 -2.200 21.990 1.00 85.94 95 GLN A N 1
ATOM 732 C CA . GLN A 1 95 ? -10.173 -3.045 20.808 1.00 85.94 95 GLN A CA 1
ATOM 733 C C . GLN A 1 95 ? -10.402 -2.272 19.503 1.00 85.94 95 GLN A C 1
ATOM 735 O O . GLN A 1 95 ? -9.574 -2.356 18.598 1.00 85.94 95 GLN A O 1
ATOM 740 N N . LEU A 1 96 ? -11.475 -1.480 19.416 1.00 85.88 96 LEU A N 1
ATOM 741 C CA . LEU A 1 96 ? -11.762 -0.653 18.241 1.00 85.88 96 LEU A CA 1
ATOM 742 C C . LEU A 1 96 ? -10.693 0.413 18.012 1.00 85.88 96 LEU A C 1
ATOM 744 O O . LEU A 1 96 ? -10.247 0.593 16.886 1.00 85.88 96 LEU A O 1
ATOM 748 N N . GLN A 1 97 ? -10.234 1.084 19.069 1.00 85.88 97 GLN A N 1
ATOM 749 C CA . GLN A 1 97 ? -9.129 2.042 18.975 1.00 85.88 97 GLN A CA 1
ATOM 750 C C . GLN A 1 97 ? -7.847 1.380 18.459 1.00 85.88 97 GLN A C 1
ATOM 752 O O . GLN A 1 97 ? -7.167 1.945 17.605 1.00 85.88 97 GLN A O 1
ATOM 757 N N . GLY A 1 98 ? -7.547 0.165 18.930 1.00 87.25 98 GLY A N 1
ATOM 758 C CA . GLY A 1 98 ? -6.439 -0.635 18.411 1.00 87.25 98 GLY A CA 1
ATOM 759 C C . GLY A 1 98 ? -6.601 -0.960 16.925 1.00 87.25 98 GLY A C 1
ATOM 760 O O . GLY A 1 98 ? -5.669 -0.755 16.152 1.00 87.25 98 GLY A O 1
ATOM 761 N N . ALA A 1 99 ? -7.792 -1.396 16.508 1.00 86.31 99 ALA A N 1
ATOM 762 C CA . ALA A 1 99 ? -8.089 -1.695 15.108 1.00 86.31 99 ALA A CA 1
ATOM 763 C C . ALA A 1 99 ? -7.995 -0.449 14.209 1.00 86.31 99 ALA A C 1
ATOM 765 O O . ALA A 1 99 ? -7.424 -0.525 13.120 1.00 86.31 99 ALA A O 1
ATOM 766 N N . PHE A 1 100 ? -8.483 0.710 14.668 1.00 88.75 100 PHE A N 1
ATOM 767 C CA . PHE A 1 100 ? -8.356 1.967 13.929 1.00 88.75 100 PHE A CA 1
ATOM 768 C C . PHE A 1 100 ? -6.903 2.383 13.762 1.00 88.75 100 PHE A C 1
ATOM 770 O O . PHE A 1 100 ? -6.517 2.725 12.649 1.00 88.75 100 PHE A O 1
ATOM 777 N N . SER A 1 101 ? -6.100 2.303 14.825 1.00 89.06 101 SER A N 1
ATOM 778 C CA . SER A 1 101 ? -4.676 2.641 14.767 1.00 89.06 101 SER A CA 1
ATOM 779 C C . SER A 1 101 ? -3.895 1.688 13.858 1.00 89.06 101 SER A C 1
ATOM 781 O O . SER A 1 101 ? -3.056 2.138 13.083 1.00 89.06 101 SER A O 1
ATOM 783 N N . ALA A 1 102 ? -4.200 0.387 13.894 1.00 89.12 102 ALA A N 1
ATOM 784 C CA . ALA A 1 102 ? -3.598 -0.582 12.979 1.00 89.12 102 ALA A CA 1
ATOM 785 C C . ALA A 1 102 ? -3.980 -0.299 11.517 1.00 89.12 102 ALA A C 1
ATOM 787 O O . ALA A 1 102 ? -3.133 -0.361 10.631 1.00 89.12 102 ALA A O 1
ATOM 788 N N . THR A 1 103 ? -5.242 0.065 11.269 1.00 89.25 103 THR A N 1
ATOM 789 C CA . THR A 1 103 ? -5.717 0.427 9.925 1.00 89.25 103 THR A CA 1
ATOM 790 C C . THR A 1 103 ? -5.046 1.705 9.420 1.00 89.25 103 THR A C 1
ATOM 792 O O . THR A 1 103 ? -4.627 1.753 8.270 1.00 89.25 103 THR A O 1
ATOM 795 N N . GLU A 1 104 ? -4.887 2.721 10.271 1.00 91.94 104 GLU A N 1
ATOM 796 C CA . GLU A 1 104 ? -4.172 3.957 9.929 1.00 91.94 104 GLU A CA 1
ATOM 797 C C . GLU A 1 104 ? -2.727 3.677 9.514 1.00 91.94 104 GLU A C 1
ATOM 799 O O . GLU A 1 104 ? -2.285 4.126 8.459 1.00 91.94 104 GLU A O 1
ATOM 804 N N . ALA A 1 105 ? -2.011 2.896 10.327 1.00 92.38 105 ALA A N 1
ATOM 805 C CA . ALA A 1 105 ? -0.630 2.521 10.056 1.00 92.38 105 ALA A CA 1
ATOM 806 C C . ALA A 1 105 ? -0.508 1.756 8.730 1.00 92.38 105 ALA A C 1
ATOM 808 O O . ALA A 1 105 ? 0.399 2.027 7.947 1.00 92.38 105 ALA A O 1
ATOM 809 N N . LEU A 1 106 ? -1.453 0.854 8.446 1.00 92.12 106 LEU A N 1
ATOM 810 C CA . LEU A 1 106 ? -1.499 0.111 7.190 1.00 92.12 106 LEU A CA 1
ATOM 811 C C . LEU A 1 106 ? -1.690 1.034 5.979 1.00 92.12 106 LEU A C 1
ATOM 813 O O . LEU A 1 106 ? -0.975 0.901 4.987 1.00 92.12 106 LEU A O 1
ATOM 817 N N . LEU A 1 107 ? -2.637 1.974 6.057 1.00 93.06 107 LEU A N 1
ATOM 818 C CA . LEU A 1 107 ? -2.890 2.939 4.984 1.00 93.06 107 LEU A CA 1
ATOM 819 C C . LEU A 1 107 ? -1.667 3.842 4.748 1.00 93.06 107 LEU A C 1
ATOM 821 O O . LEU A 1 107 ? -1.304 4.096 3.602 1.00 93.06 107 LEU A O 1
ATOM 825 N N . GLN A 1 108 ? -0.995 4.277 5.819 1.00 94.50 108 GLN A N 1
ATOM 826 C CA . GLN A 1 108 ? 0.233 5.080 5.731 1.00 94.50 108 GLN A CA 1
ATOM 827 C C . GLN A 1 108 ? 1.383 4.295 5.104 1.00 94.50 108 GLN A C 1
ATOM 829 O O . GLN A 1 108 ? 2.106 4.829 4.266 1.00 94.50 108 GLN A O 1
ATOM 834 N N . GLU A 1 109 ? 1.545 3.022 5.459 1.00 95.44 109 GLU A N 1
ATOM 835 C CA . GLU A 1 109 ? 2.592 2.187 4.872 1.00 95.44 109 GLU A CA 1
ATOM 836 C C . GLU A 1 109 ? 2.332 1.930 3.380 1.00 95.44 109 GLU A C 1
ATOM 838 O O . GLU A 1 109 ? 3.259 1.974 2.571 1.00 95.44 109 GLU A O 1
ATOM 843 N N . MET A 1 110 ? 1.068 1.735 2.987 1.00 94.44 110 MET A N 1
ATOM 844 C CA . MET A 1 110 ? 0.678 1.635 1.579 1.00 94.44 110 MET A CA 1
ATOM 845 C C . MET A 1 110 ? 1.008 2.911 0.789 1.00 94.44 110 MET A C 1
ATOM 847 O O . MET A 1 110 ? 1.493 2.805 -0.337 1.00 94.44 110 MET A O 1
ATOM 851 N N . ASP A 1 111 ? 0.802 4.092 1.374 1.00 96.06 111 ASP A N 1
ATOM 852 C CA . ASP A 1 111 ? 1.126 5.384 0.747 1.00 96.06 111 ASP A CA 1
ATOM 853 C C . ASP A 1 111 ? 2.638 5.539 0.548 1.00 96.06 111 ASP A C 1
ATOM 855 O O . ASP A 1 111 ? 3.116 5.839 -0.548 1.00 96.06 111 ASP A O 1
ATOM 859 N N . VAL A 1 112 ? 3.415 5.209 1.586 1.00 96.50 112 VAL A N 1
ATOM 860 C CA . VAL A 1 112 ? 4.882 5.200 1.530 1.00 96.50 112 VAL A CA 1
ATOM 861 C C . VAL A 1 112 ? 5.390 4.262 0.435 1.00 96.50 112 VAL A C 1
ATOM 863 O O . VAL A 1 112 ? 6.291 4.636 -0.317 1.00 96.50 112 VAL A O 1
ATOM 866 N N . VAL A 1 113 ? 4.819 3.060 0.309 1.00 96.50 113 VAL A N 1
ATOM 867 C CA . VAL A 1 113 ? 5.184 2.112 -0.754 1.00 96.50 113 VAL A CA 1
ATOM 868 C C . VAL A 1 113 ? 4.930 2.712 -2.134 1.00 96.50 113 VAL A C 1
ATOM 870 O O . VAL A 1 113 ? 5.818 2.640 -2.984 1.00 96.50 113 VAL A O 1
ATOM 873 N N . LEU A 1 114 ? 3.764 3.319 -2.372 1.00 95.94 114 LEU A N 1
ATOM 874 C CA . LEU A 1 114 ? 3.461 3.936 -3.667 1.00 95.94 114 LEU A CA 1
ATOM 875 C C . LEU A 1 114 ? 4.435 5.079 -3.985 1.00 95.94 114 LEU A C 1
ATOM 877 O O . LEU A 1 114 ? 4.976 5.117 -5.090 1.00 95.94 114 LEU A O 1
ATOM 881 N N . GLY A 1 115 ? 4.753 5.933 -3.010 1.00 95.88 115 GLY A N 1
ATOM 882 C CA . GLY A 1 115 ? 5.737 7.005 -3.187 1.00 95.88 115 GLY A CA 1
ATOM 883 C C . GLY A 1 115 ? 7.160 6.496 -3.464 1.00 95.88 115 GLY A C 1
ATOM 884 O O . GLY A 1 115 ? 7.886 7.067 -4.282 1.00 95.88 115 GLY A O 1
ATOM 885 N N . LEU A 1 116 ? 7.575 5.392 -2.833 1.00 96.38 116 LEU A N 1
ATOM 886 C CA . LEU A 1 116 ? 8.857 4.742 -3.129 1.00 96.38 116 LEU A CA 1
ATOM 887 C C . LEU A 1 116 ? 8.884 4.158 -4.545 1.00 96.38 116 LEU A C 1
ATOM 889 O O . LEU A 1 116 ? 9.897 4.266 -5.236 1.00 96.38 116 LEU A O 1
ATOM 893 N N . ILE A 1 117 ? 7.773 3.576 -4.997 1.00 95.00 117 ILE A N 1
ATOM 894 C CA . ILE A 1 117 ? 7.638 3.073 -6.365 1.00 95.00 117 ILE A CA 1
ATOM 895 C C . ILE A 1 117 ? 7.742 4.225 -7.372 1.00 95.00 117 ILE A C 1
ATOM 897 O O . ILE A 1 117 ? 8.545 4.142 -8.299 1.00 95.00 117 ILE A O 1
ATOM 901 N N . GLU A 1 118 ? 7.007 5.320 -7.169 1.00 94.62 118 GLU A N 1
ATOM 902 C CA . GLU A 1 118 ? 7.077 6.522 -8.014 1.00 94.62 118 GLU A CA 1
ATOM 903 C C . GLU A 1 118 ? 8.503 7.073 -8.125 1.00 94.62 118 GLU A C 1
ATOM 905 O O . GLU A 1 118 ? 9.001 7.348 -9.223 1.00 94.62 118 GLU A O 1
ATOM 910 N N . ARG A 1 119 ? 9.199 7.192 -6.990 1.00 93.75 119 ARG A N 1
ATOM 911 C CA . ARG A 1 119 ? 10.597 7.628 -6.971 1.00 93.75 119 ARG A CA 1
ATOM 912 C C . ARG A 1 119 ? 11.495 6.645 -7.714 1.00 93.75 119 ARG A C 1
ATOM 914 O O . ARG A 1 119 ? 12.279 7.062 -8.556 1.00 93.75 119 ARG A O 1
ATOM 921 N N . GLY A 1 120 ? 11.356 5.349 -7.459 1.00 92.00 120 GLY A N 1
ATOM 922 C CA . GLY A 1 120 ? 12.170 4.317 -8.096 1.00 92.00 120 GLY A CA 1
ATOM 923 C C . GLY A 1 120 ? 11.987 4.217 -9.616 1.00 92.00 120 GLY A C 1
ATOM 924 O O . GLY A 1 120 ? 12.914 3.834 -10.326 1.00 92.00 120 GLY A O 1
ATOM 925 N N . LEU A 1 121 ? 10.818 4.603 -10.137 1.00 90.56 121 LEU A N 1
ATOM 926 C CA . LEU A 1 121 ? 10.578 4.706 -11.580 1.00 90.56 121 LEU A CA 1
ATOM 927 C C . LEU A 1 121 ? 11.276 5.916 -12.219 1.00 90.56 121 LEU A C 1
ATOM 929 O O . LEU A 1 121 ? 11.655 5.862 -13.389 1.00 90.56 121 LEU A O 1
ATOM 933 N N . THR A 1 122 ? 11.459 7.002 -11.466 1.00 90.31 122 THR A N 1
ATOM 934 C CA . THR A 1 122 ? 12.105 8.234 -11.951 1.00 90.31 122 THR A CA 1
ATOM 935 C C . THR A 1 122 ? 13.615 8.262 -11.695 1.00 90.31 122 THR A C 1
ATOM 937 O O . THR A 1 122 ? 14.357 8.896 -12.449 1.00 90.31 122 THR A O 1
ATOM 940 N N . GLU A 1 123 ? 14.082 7.530 -10.684 1.00 90.31 123 GLU A N 1
ATOM 941 C CA . GLU A 1 123 ? 15.475 7.440 -10.243 1.00 90.31 123 GLU A CA 1
ATOM 942 C C . GLU A 1 123 ? 15.952 5.968 -10.268 1.00 90.31 123 GLU A C 1
ATOM 944 O O . GLU A 1 123 ? 15.961 5.298 -9.238 1.00 90.31 123 GLU A O 1
ATOM 949 N N . PRO A 1 124 ? 16.377 5.428 -11.427 1.00 73.81 124 PRO A N 1
ATOM 950 C CA . PRO A 1 124 ? 16.680 3.998 -11.583 1.00 73.81 124 PRO A CA 1
ATOM 951 C C . PRO A 1 124 ? 17.920 3.500 -10.817 1.00 73.81 124 PRO A C 1
ATOM 953 O O . PRO A 1 124 ? 18.086 2.293 -10.660 1.00 73.81 124 PRO A O 1
ATOM 956 N N . ASP A 1 125 ? 18.786 4.405 -10.349 1.00 78.38 125 ASP A N 1
ATOM 957 C CA . ASP A 1 125 ? 19.936 4.080 -9.488 1.00 78.38 125 ASP A CA 1
ATOM 958 C C . ASP A 1 125 ? 19.574 4.098 -7.985 1.00 78.38 125 ASP A C 1
ATOM 960 O O . ASP A 1 125 ? 20.436 3.858 -7.134 1.00 78.38 125 ASP A O 1
ATOM 964 N N . ASP A 1 126 ? 18.321 4.412 -7.642 1.00 82.88 126 ASP A N 1
ATOM 965 C CA . ASP A 1 126 ? 17.853 4.518 -6.265 1.00 82.88 126 ASP A CA 1
ATOM 966 C C . ASP A 1 126 ? 17.404 3.162 -5.699 1.00 82.88 126 ASP A C 1
ATOM 968 O O . ASP A 1 126 ? 16.740 2.364 -6.363 1.00 82.88 126 ASP A O 1
ATOM 972 N N . ALA A 1 127 ? 17.718 2.914 -4.426 1.00 91.31 127 ALA A N 1
ATOM 973 C CA . ALA A 1 127 ? 17.276 1.718 -3.710 1.00 91.31 127 ALA A CA 1
ATOM 974 C C . ALA A 1 127 ? 15.774 1.750 -3.344 1.00 91.31 127 ALA A C 1
ATOM 976 O O . ALA A 1 127 ? 15.283 0.836 -2.684 1.00 91.31 127 ALA A O 1
ATOM 977 N N . ALA A 1 128 ? 15.024 2.776 -3.761 1.00 94.12 128 ALA A N 1
ATOM 978 C CA . ALA A 1 128 ? 13.604 2.934 -3.468 1.00 94.12 128 ALA A CA 1
ATOM 979 C C . ALA A 1 128 ? 12.754 1.732 -3.906 1.00 94.12 128 ALA A C 1
ATOM 981 O O . ALA A 1 128 ? 11.842 1.349 -3.179 1.00 94.12 128 ALA A O 1
ATOM 982 N N . LEU A 1 129 ? 13.066 1.084 -5.037 1.00 92.88 129 LEU A N 1
ATOM 983 C CA . LEU A 1 129 ? 12.330 -0.118 -5.462 1.00 92.88 129 LEU A CA 1
ATOM 984 C C . LEU A 1 129 ? 12.627 -1.340 -4.584 1.00 92.88 129 LEU A C 1
ATOM 986 O O . LEU A 1 129 ? 11.729 -2.149 -4.359 1.00 92.88 129 LEU A O 1
ATOM 990 N N . ASP A 1 130 ? 13.856 -1.469 -4.072 1.00 94.12 130 ASP A N 1
ATOM 991 C CA . ASP A 1 130 ? 14.203 -2.499 -3.085 1.00 94.12 130 ASP A CA 1
ATOM 992 C C . ASP A 1 130 ? 13.434 -2.286 -1.782 1.00 94.12 130 ASP A C 1
ATOM 994 O O . ASP A 1 130 ? 12.870 -3.224 -1.217 1.00 94.12 130 ASP A O 1
ATOM 998 N N . GLU A 1 131 ? 13.387 -1.037 -1.320 1.00 96.06 131 GLU A N 1
ATOM 999 C CA . GLU A 1 131 ? 12.666 -0.671 -0.108 1.00 96.06 131 GLU A CA 1
ATOM 1000 C C . GLU A 1 131 ? 11.153 -0.871 -0.267 1.00 96.06 131 GLU A C 1
ATOM 1002 O O . GLU A 1 131 ? 10.523 -1.461 0.612 1.00 96.06 131 GLU A O 1
ATOM 1007 N N . ALA A 1 132 ? 10.579 -0.452 -1.400 1.00 95.50 132 ALA A N 1
ATOM 1008 C CA . ALA A 1 132 ? 9.169 -0.650 -1.715 1.00 95.50 132 ALA A CA 1
ATOM 1009 C C . ALA A 1 132 ? 8.793 -2.134 -1.719 1.00 95.50 132 ALA A C 1
ATOM 1011 O O . ALA A 1 132 ? 7.788 -2.514 -1.122 1.00 95.50 132 ALA A O 1
ATOM 1012 N N . GLU A 1 133 ? 9.610 -2.984 -2.350 1.00 95.12 133 GLU A N 1
ATOM 1013 C CA . GLU A 1 133 ? 9.362 -4.424 -2.398 1.00 95.12 133 GLU A CA 1
ATOM 1014 C C . GLU A 1 133 ? 9.382 -5.042 -0.998 1.00 95.12 133 GLU A C 1
ATOM 1016 O O . GLU A 1 133 ? 8.486 -5.813 -0.648 1.00 95.12 133 GLU A O 1
ATOM 1021 N N . GLN A 1 134 ? 10.375 -4.684 -0.180 1.00 96.38 134 GLN A N 1
ATOM 1022 C CA . GLN A 1 134 ? 10.501 -5.214 1.174 1.00 96.38 134 GLN A CA 1
ATOM 1023 C C . GLN A 1 134 ? 9.343 -4.773 2.075 1.00 96.38 134 GLN A C 1
ATOM 1025 O O . GLN A 1 134 ? 8.794 -5.590 2.817 1.00 96.38 134 GLN A O 1
ATOM 1030 N N . ARG A 1 135 ? 8.971 -3.491 2.023 1.00 96.56 135 ARG A N 1
ATOM 1031 C CA . ARG A 1 135 ? 7.854 -2.941 2.800 1.00 96.56 135 ARG A CA 1
ATOM 1032 C C . ARG A 1 135 ? 6.530 -3.559 2.385 1.00 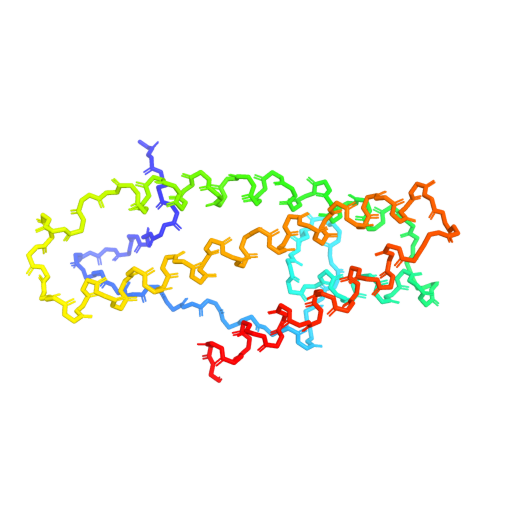96.56 135 ARG A C 1
ATOM 1034 O O . ARG A 1 135 ? 5.778 -4.019 3.237 1.00 96.56 135 ARG A O 1
ATOM 1041 N N . LEU A 1 136 ? 6.285 -3.667 1.082 1.00 94.75 136 LEU A N 1
ATOM 1042 C CA . LEU A 1 136 ? 5.067 -4.277 0.565 1.00 94.75 136 LEU A CA 1
ATOM 1043 C C . LEU A 1 136 ? 4.964 -5.764 0.923 1.00 94.75 136 LEU A C 1
ATOM 1045 O O . LEU A 1 136 ? 3.880 -6.233 1.260 1.00 94.75 136 LEU A O 1
ATOM 1049 N N . ALA A 1 137 ? 6.080 -6.499 0.909 1.00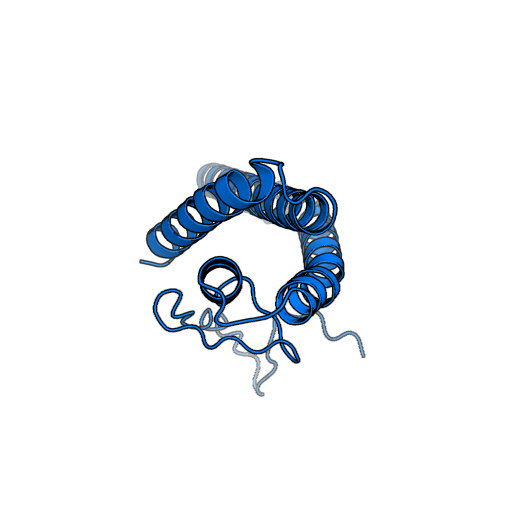 94.69 137 ALA A N 1
ATOM 1050 C CA . ALA A 1 137 ? 6.110 -7.877 1.389 1.00 94.69 137 ALA A CA 1
ATOM 1051 C C . ALA A 1 137 ? 5.731 -7.969 2.877 1.00 94.69 137 ALA A C 1
ATOM 1053 O O . ALA A 1 137 ? 4.936 -8.829 3.244 1.00 94.69 137 ALA A O 1
ATOM 1054 N N . ASN A 1 138 ? 6.235 -7.062 3.721 1.00 93.69 138 ASN A N 1
ATOM 1055 C CA . ASN A 1 138 ? 5.859 -7.020 5.137 1.00 93.69 138 ASN A CA 1
ATOM 1056 C C . ASN A 1 138 ? 4.366 -6.709 5.312 1.00 93.69 138 ASN A C 1
ATOM 1058 O O . ASN A 1 138 ? 3.690 -7.410 6.057 1.00 93.69 138 ASN A O 1
ATOM 1062 N N . VAL A 1 139 ? 3.836 -5.731 4.571 1.00 92.25 139 VAL A N 1
ATOM 1063 C CA . VAL A 1 139 ? 2.402 -5.397 4.556 1.00 92.25 139 VAL A CA 1
ATOM 1064 C C . VAL A 1 139 ? 1.552 -6.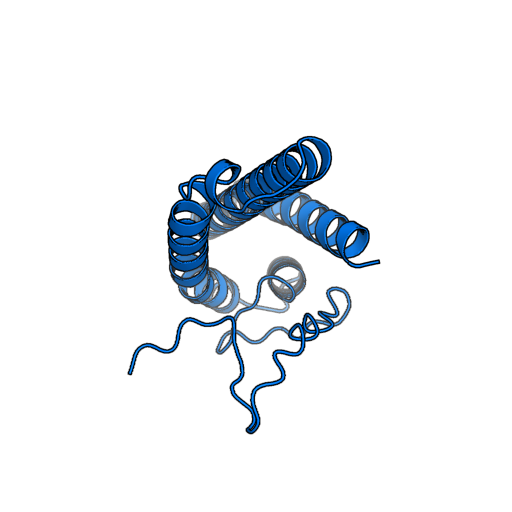611 4.171 1.00 92.25 139 VAL A C 1
ATOM 1066 O O . VAL A 1 139 ? 0.541 -6.889 4.810 1.00 92.25 139 VAL A O 1
ATOM 1069 N N . HIS A 1 140 ? 1.956 -7.369 3.147 1.00 92.06 140 HIS A N 1
ATOM 1070 C CA . HIS A 1 140 ? 1.251 -8.590 2.743 1.00 92.06 140 HIS A CA 1
ATOM 1071 C C . HIS A 1 140 ? 1.252 -9.647 3.850 1.00 92.06 140 HIS A C 1
ATOM 1073 O O . HIS A 1 140 ? 0.214 -10.254 4.103 1.00 92.06 140 HIS A O 1
ATOM 1079 N N . GLU A 1 141 ? 2.381 -9.864 4.528 1.00 90.62 141 GLU A N 1
ATOM 1080 C CA . GLU A 1 141 ? 2.459 -10.797 5.661 1.00 90.62 141 GLU A CA 1
ATOM 1081 C C . GLU A 1 141 ? 1.618 -10.335 6.860 1.00 90.62 141 GLU A C 1
ATOM 1083 O O . GLU A 1 141 ? 0.937 -11.152 7.479 1.00 90.62 141 GLU A O 1
ATOM 1088 N N . GLU A 1 142 ? 1.607 -9.037 7.167 1.00 88.62 142 GLU A N 1
ATOM 1089 C CA . GLU A 1 142 ? 0.779 -8.466 8.234 1.00 88.62 142 GLU A CA 1
ATOM 1090 C C . GLU A 1 142 ? -0.715 -8.648 7.950 1.00 88.62 142 GLU A C 1
ATOM 1092 O O . GLU A 1 142 ? -1.455 -9.109 8.821 1.00 88.62 142 GLU A O 1
ATOM 1097 N N . ILE A 1 143 ? -1.157 -8.362 6.719 1.00 85.81 143 ILE A N 1
ATOM 1098 C CA . ILE A 1 143 ? -2.553 -8.570 6.316 1.00 85.81 143 ILE A CA 1
ATOM 1099 C C . ILE A 1 143 ? -2.907 -10.060 6.363 1.00 85.81 143 ILE A C 1
ATOM 1101 O O . ILE A 1 143 ? -3.944 -10.416 6.919 1.00 85.81 143 ILE A O 1
ATOM 1105 N N . LYS A 1 144 ? -2.050 -10.946 5.836 1.00 85.12 144 LYS A N 1
ATOM 1106 C CA . LYS A 1 144 ? -2.268 -12.401 5.907 1.00 85.12 144 LYS A CA 1
ATOM 1107 C C . LYS A 1 144 ? -2.400 -12.878 7.355 1.00 85.12 144 LYS A C 1
ATOM 1109 O O . LYS A 1 144 ? -3.346 -13.589 7.677 1.00 85.12 144 LYS A O 1
ATOM 1114 N N . GLY A 1 145 ? -1.511 -12.431 8.242 1.00 83.38 145 GLY A N 1
ATOM 1115 C CA . GLY A 1 145 ? -1.562 -12.760 9.667 1.00 83.38 145 GLY A CA 1
ATOM 1116 C C . GLY A 1 145 ? -2.806 -12.222 10.382 1.00 83.38 145 GLY A C 1
ATOM 1117 O O . GLY A 1 145 ? -3.290 -12.855 11.320 1.00 83.38 145 GLY A O 1
ATOM 1118 N N . ALA A 1 146 ? -3.344 -11.082 9.941 1.00 78.44 146 ALA A N 1
ATOM 1119 C CA . ALA A 1 146 ? -4.587 -10.521 10.467 1.00 78.44 146 ALA A CA 1
ATOM 1120 C C . ALA A 1 146 ? -5.846 -11.242 9.946 1.00 78.44 146 ALA A C 1
ATOM 1122 O O . ALA A 1 146 ? -6.859 -11.265 10.646 1.00 78.44 146 ALA A O 1
ATOM 1123 N N . LEU A 1 147 ? -5.793 -11.821 8.739 1.00 72.06 147 LEU A N 1
ATOM 1124 C CA . LEU A 1 147 ? -6.917 -12.517 8.100 1.00 72.06 147 LEU A CA 1
ATOM 1125 C C . LEU A 1 147 ? -7.036 -14.005 8.485 1.00 72.06 147 LEU A C 1
ATOM 1127 O O . LEU A 1 147 ? -8.155 -14.522 8.456 1.00 72.06 147 LEU A O 1
ATOM 1131 N N . GLY A 1 148 ? -5.946 -14.653 8.918 1.00 55.03 148 GLY A N 1
ATOM 1132 C CA . GLY A 1 148 ? -5.950 -16.016 9.479 1.00 55.03 148 GLY A CA 1
ATOM 1133 C C . GLY A 1 148 ? -5.390 -17.091 8.559 1.00 55.03 148 GLY A C 1
ATOM 1134 O O . GLY A 1 148 ? -6.046 -17.403 7.542 1.00 55.03 148 GLY A O 1
#

Foldseek 3Di:
DDCPPQFDPDDDPDTDRPDDPPQDLPPDDQDLVQADLSCLLVQLVCCVVVNDPLVSNVSNLVNVVVVLVVVVVVLCVVVPDDPVVVVDDPVVVVVVVVVSVVSVVLSVLVVQLSVLSVVCSVPVVDCSSVVSSVSSVVSVVVVVVVVD

Secondary structure (DSSP, 8-state):
----TT----SSS--PPPPPP---TTT----TTS--HHHHHHHHHHHHTTSS-HHHHHHHHHHHHHHHHHHHHHHHHHHTS-GGGGT--HHHHHHHHHHHHHHHHHHHHHHHHHHHHHHHHH-TTSTHHHHHHHHHHHHHHHHHHHH-

pLDDT: mean 83.1, std 17.17, range [36.59, 96.56]